Protein AF-A0A699RHK1-F1 (afdb_monomer)

Structure (mmCIF, N/CA/C/O backbone):
data_AF-A0A699RHK1-F1
#
_entry.id   AF-A0A699RHK1-F1
#
loop_
_atom_site.group_PDB
_atom_site.id
_atom_site.type_symbol
_atom_site.label_atom_id
_atom_site.label_alt_id
_atom_site.label_comp_id
_atom_site.label_asym_id
_atom_site.label_entity_id
_atom_site.label_seq_id
_atom_site.pdbx_PDB_ins_code
_atom_site.Cartn_x
_atom_site.Cartn_y
_atom_site.Cartn_z
_atom_site.occupancy
_atom_site.B_iso_or_equiv
_atom_site.auth_seq_id
_atom_site.auth_comp_id
_atom_site.auth_asym_id
_atom_site.auth_atom_id
_atom_site.pdbx_PDB_model_num
ATOM 1 N N . MET A 1 1 ? 24.377 1.511 -5.912 1.00 63.81 1 MET A N 1
ATOM 2 C CA . MET A 1 1 ? 24.418 0.979 -4.533 1.00 63.81 1 MET A CA 1
ATOM 3 C C . MET A 1 1 ? 23.958 -0.476 -4.568 1.00 63.81 1 MET A C 1
ATOM 5 O O . MET A 1 1 ? 22.884 -0.724 -5.104 1.00 63.81 1 MET A O 1
ATOM 9 N N . LYS A 1 2 ? 24.768 -1.436 -4.102 1.00 74.62 2 LYS A N 1
ATOM 10 C CA . LYS A 1 2 ? 24.331 -2.832 -3.911 1.00 74.62 2 LYS A CA 1
ATOM 11 C C . LYS A 1 2 ? 23.770 -2.937 -2.491 1.00 74.62 2 LYS A C 1
ATOM 13 O O . LYS A 1 2 ? 24.508 -2.667 -1.553 1.00 74.62 2 LYS A O 1
ATOM 18 N N . ILE A 1 3 ? 22.481 -3.246 -2.352 1.00 79.69 3 ILE A N 1
ATOM 19 C CA . ILE A 1 3 ? 21.834 -3.475 -1.052 1.00 79.69 3 ILE A CA 1
ATOM 20 C C . ILE A 1 3 ? 21.373 -4.929 -1.016 1.00 79.69 3 ILE A C 1
ATOM 22 O O . ILE A 1 3 ? 20.602 -5.342 -1.885 1.00 79.69 3 ILE A O 1
ATOM 26 N N . ASP A 1 4 ? 21.875 -5.669 -0.032 1.00 87.06 4 ASP A N 1
ATOM 27 C CA . ASP A 1 4 ? 21.570 -7.073 0.226 1.00 87.06 4 ASP A CA 1
ATOM 28 C C . ASP A 1 4 ? 21.133 -7.219 1.697 1.00 87.06 4 ASP A C 1
ATOM 30 O O . ASP A 1 4 ? 21.894 -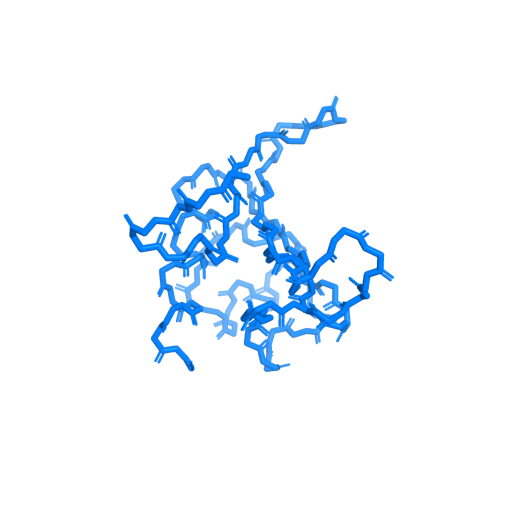6.818 2.581 1.00 87.06 4 ASP A O 1
ATOM 34 N N . PRO A 1 5 ? 19.911 -7.707 1.987 1.00 87.81 5 PRO A N 1
ATOM 35 C CA . PRO A 1 5 ? 18.889 -8.163 1.043 1.00 87.81 5 PRO A CA 1
ATOM 36 C C . PRO A 1 5 ? 18.233 -7.029 0.243 1.00 87.81 5 PRO A C 1
ATOM 38 O O . PRO A 1 5 ? 18.134 -5.882 0.679 1.00 87.81 5 PRO A O 1
ATOM 41 N N . VAL A 1 6 ? 17.733 -7.371 -0.947 1.00 91.69 6 VAL A N 1
ATOM 42 C CA . VAL A 1 6 ? 17.072 -6.415 -1.845 1.00 91.69 6 VAL A CA 1
ATOM 43 C C . VAL A 1 6 ? 15.815 -5.836 -1.190 1.00 91.69 6 VAL A C 1
ATOM 45 O O . VAL A 1 6 ? 14.862 -6.558 -0.887 1.00 91.69 6 VAL A O 1
ATOM 48 N N . LEU A 1 7 ? 15.777 -4.509 -1.044 1.00 94.12 7 LEU A N 1
ATOM 49 C CA . LEU A 1 7 ? 14.620 -3.785 -0.511 1.00 94.12 7 LEU A CA 1
ATOM 50 C C . LEU A 1 7 ? 13.384 -3.987 -1.399 1.00 94.12 7 LEU A C 1
ATOM 52 O O . LEU A 1 7 ? 13.457 -3.823 -2.622 1.00 94.12 7 LEU A O 1
ATOM 56 N N . LYS A 1 8 ? 12.245 -4.315 -0.782 1.00 96.69 8 LYS A N 1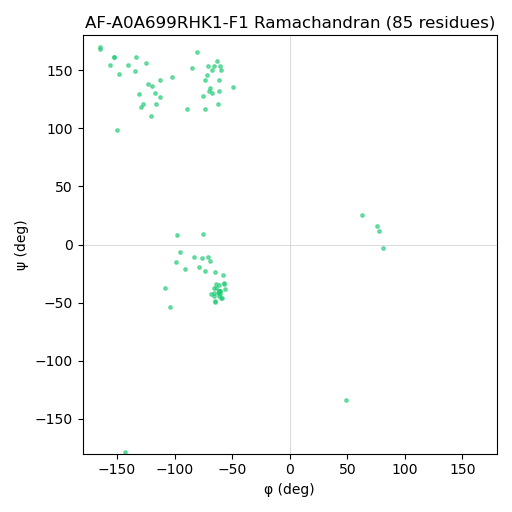
ATOM 57 C CA . LYS A 1 8 ? 10.966 -4.552 -1.477 1.00 96.69 8 LYS A CA 1
ATOM 58 C C . LYS A 1 8 ? 9.953 -3.439 -1.249 1.00 96.69 8 LYS A C 1
ATOM 60 O O . LYS A 1 8 ? 9.252 -3.082 -2.191 1.00 96.69 8 LYS A O 1
ATOM 65 N N . TYR A 1 9 ? 9.919 -2.880 -0.043 1.00 98.06 9 TYR A N 1
ATOM 66 C CA . TYR A 1 9 ? 8.981 -1.835 0.350 1.00 98.06 9 TYR A CA 1
ATOM 67 C C . TYR A 1 9 ? 9.695 -0.708 1.091 1.00 98.06 9 TYR A C 1
ATOM 69 O O . TYR A 1 9 ? 10.682 -0.955 1.785 1.00 98.06 9 TYR A O 1
ATOM 77 N N . VAL A 1 10 ? 9.169 0.504 0.953 1.00 97.38 10 VAL A N 1
ATOM 78 C CA . VAL A 1 10 ? 9.527 1.682 1.748 1.00 97.38 10 VAL A CA 1
ATOM 79 C C . VAL A 1 10 ? 8.270 2.147 2.473 1.00 97.38 10 VAL A C 1
ATOM 81 O O . VAL A 1 10 ? 7.190 2.159 1.876 1.00 97.38 10 VAL A O 1
ATOM 84 N N . ILE A 1 11 ? 8.413 2.494 3.752 1.00 98.31 11 ILE A N 1
ATOM 85 C CA . ILE A 1 11 ? 7.337 3.033 4.585 1.00 98.31 11 ILE A CA 1
ATOM 86 C C . ILE A 1 11 ? 7.721 4.445 5.002 1.00 98.31 11 ILE A C 1
ATOM 88 O O . ILE A 1 11 ? 8.844 4.664 5.451 1.00 98.31 11 ILE A O 1
ATOM 9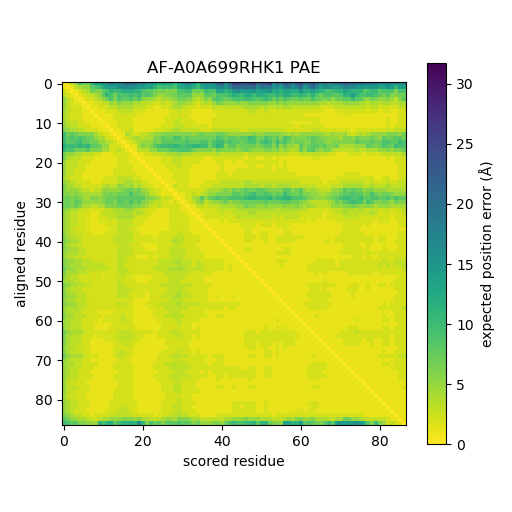2 N N . TYR A 1 12 ? 6.805 5.387 4.826 1.00 98.12 12 TYR A N 1
ATOM 93 C CA . TYR A 1 12 ? 7.012 6.793 5.154 1.00 98.12 12 TYR A CA 1
ATOM 94 C C . TYR A 1 12 ? 5.666 7.470 5.409 1.00 98.12 12 TYR A C 1
ATOM 96 O O . TYR A 1 12 ? 4.636 7.004 4.918 1.00 98.12 12 TYR A O 1
ATOM 104 N N . GLN A 1 13 ? 5.665 8.539 6.197 1.00 97.62 13 GLN A N 1
ATOM 105 C CA . GLN A 1 13 ? 4.477 9.361 6.404 1.00 97.62 13 GLN A CA 1
ATOM 106 C C . GLN A 1 13 ? 4.212 10.195 5.144 1.00 97.62 13 GLN A C 1
ATOM 108 O O . GLN A 1 13 ? 5.151 10.628 4.482 1.00 97.62 13 GLN A O 1
ATOM 113 N N . ASP A 1 14 ? 2.948 10.363 4.767 1.00 93.19 14 ASP A N 1
ATOM 114 C CA . ASP A 1 14 ? 2.566 11.215 3.643 1.00 93.19 14 ASP A CA 1
ATOM 115 C C . ASP A 1 14 ? 2.812 12.689 3.997 1.00 93.19 14 ASP A C 1
ATOM 117 O O . ASP A 1 14 ? 2.418 13.155 5.059 1.00 93.19 14 ASP A O 1
ATOM 121 N N . ASP A 1 15 ? 3.417 13.457 3.095 1.00 90.00 15 ASP A N 1
ATOM 122 C CA . ASP A 1 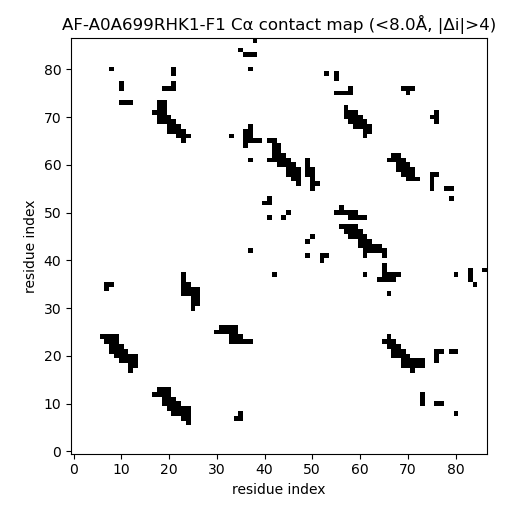15 ? 3.679 14.882 3.337 1.00 90.00 15 ASP A CA 1
ATOM 123 C C . ASP A 1 15 ? 2.391 15.729 3.351 1.00 90.00 15 ASP A C 1
ATOM 125 O O . ASP A 1 15 ? 2.405 16.898 3.736 1.00 90.00 15 ASP A O 1
ATOM 129 N N . ARG A 1 16 ? 1.267 15.173 2.876 1.00 89.00 16 ARG A N 1
ATOM 130 C CA . ARG A 1 16 ? -0.012 15.887 2.728 1.00 89.00 16 ARG A CA 1
ATOM 131 C C . ARG A 1 16 ? -1.002 15.633 3.861 1.00 89.00 16 ARG A C 1
ATOM 133 O O . ARG A 1 16 ? -2.024 16.314 3.912 1.00 89.00 16 ARG A O 1
ATOM 140 N N . ASN A 1 17 ? -0.788 14.611 4.686 1.00 90.75 17 ASN A N 1
ATOM 141 C CA . ASN A 1 17 ? -1.700 14.207 5.760 1.00 90.75 17 ASN A CA 1
ATOM 142 C C . ASN A 1 17 ? -1.001 13.253 6.740 1.00 90.75 17 ASN A C 1
ATOM 144 O O . ASN A 1 17 ? 0.046 12.705 6.436 1.00 90.75 17 ASN A O 1
ATOM 148 N N . ASP A 1 18 ? -1.630 12.963 7.876 1.00 92.62 18 ASP A N 1
ATOM 149 C CA . ASP A 1 18 ? -1.041 12.089 8.901 1.00 92.62 18 ASP A CA 1
ATOM 150 C C . ASP A 1 18 ? -1.054 10.583 8.560 1.00 92.62 18 ASP A C 1
ATOM 152 O O . ASP A 1 18 ? -0.738 9.753 9.414 1.00 92.62 18 ASP A O 1
ATOM 156 N N . ASN A 1 19 ? -1.409 10.195 7.329 1.00 96.69 19 ASN A N 1
ATOM 157 C CA . ASN A 1 19 ? -1.391 8.791 6.929 1.00 96.69 19 ASN A CA 1
ATOM 158 C C . ASN A 1 19 ? 0.021 8.331 6.558 1.00 96.69 19 ASN A C 1
ATOM 160 O O . ASN A 1 19 ? 0.932 9.099 6.266 1.00 96.69 19 ASN A O 1
ATOM 164 N N . TRP A 1 20 ? 0.167 7.019 6.483 1.00 98.56 20 TRP A N 1
ATOM 165 C CA . TRP A 1 20 ? 1.393 6.318 6.164 1.00 98.56 20 TRP A CA 1
ATOM 166 C C . TRP A 1 20 ? 1.285 5.616 4.822 1.00 98.56 20 TRP A C 1
ATOM 168 O O . TRP A 1 20 ? 0.252 5.050 4.459 1.00 98.56 20 TRP A O 1
ATOM 178 N N . ARG A 1 21 ? 2.381 5.637 4.071 1.00 98.50 21 ARG A N 1
ATOM 179 C CA . ARG A 1 21 ? 2.527 4.997 2.770 1.00 98.50 21 ARG A CA 1
ATOM 180 C C . ARG A 1 21 ? 3.309 3.708 2.893 1.00 98.50 21 ARG A C 1
ATOM 182 O O . ARG A 1 21 ? 4.270 3.618 3.645 1.00 98.50 21 ARG A O 1
ATOM 189 N N . VAL A 1 22 ? 2.910 2.727 2.092 1.00 98.62 22 VAL A N 1
ATOM 190 C CA . VAL A 1 22 ? 3.708 1.544 1.777 1.00 98.62 22 VAL A CA 1
ATOM 191 C C . VAL A 1 22 ? 3.920 1.527 0.270 1.00 98.62 22 VAL A C 1
ATOM 193 O O . VAL A 1 22 ? 2.979 1.343 -0.503 1.00 98.62 22 VAL A O 1
ATOM 196 N N . GLN A 1 23 ? 5.156 1.761 -0.162 1.00 98.31 23 GLN A N 1
ATOM 197 C CA . GLN A 1 23 ? 5.512 1.846 -1.575 1.00 98.31 23 GLN A CA 1
ATOM 198 C C . GLN A 1 23 ? 6.410 0.682 -1.974 1.00 98.31 23 GLN A C 1
ATOM 200 O O . GLN A 1 23 ? 7.453 0.445 -1.367 1.00 98.31 23 GLN A O 1
ATOM 205 N N . ALA A 1 24 ? 6.017 -0.041 -3.018 1.00 98.12 24 ALA A N 1
ATOM 206 C CA . ALA A 1 24 ? 6.809 -1.110 -3.597 1.00 98.12 24 ALA A CA 1
ATOM 207 C C . ALA A 1 24 ? 7.968 -0.534 -4.421 1.00 98.12 24 ALA A C 1
ATOM 209 O O . ALA A 1 24 ? 7.770 0.274 -5.330 1.00 98.12 24 ALA A O 1
ATOM 210 N N . VAL A 1 25 ? 9.185 -0.993 -4.142 1.00 96.56 25 VAL A N 1
ATOM 211 C CA . VAL A 1 25 ? 10.395 -0.527 -4.826 1.00 96.56 25 VAL A CA 1
ATOM 212 C C . VAL A 1 25 ? 10.394 -1.024 -6.272 1.00 96.56 25 VAL A C 1
ATOM 214 O O . VAL A 1 25 ? 10.166 -2.210 -6.529 1.00 96.56 25 VAL A O 1
ATOM 217 N N . ALA A 1 26 ? 10.664 -0.132 -7.225 1.00 95.50 26 ALA A N 1
ATOM 218 C CA . ALA A 1 26 ? 10.797 -0.477 -8.638 1.00 95.50 26 ALA A CA 1
ATOM 219 C C . ALA A 1 26 ? 12.023 -1.371 -8.907 1.00 95.50 26 ALA A C 1
ATOM 221 O O . ALA A 1 26 ? 13.020 -1.348 -8.178 1.00 95.50 26 ALA A O 1
ATOM 222 N N . VAL A 1 27 ? 11.971 -2.176 -9.971 1.00 94.44 27 VAL A N 1
ATOM 223 C CA . VAL A 1 27 ? 13.120 -2.992 -10.405 1.00 94.44 27 VAL A CA 1
ATOM 224 C C . VAL A 1 27 ? 14.319 -2.120 -10.795 1.00 94.44 27 VAL A C 1
ATOM 226 O O . VAL A 1 27 ? 15.451 -2.483 -10.483 1.00 94.44 27 VAL A O 1
ATOM 229 N N . SER A 1 28 ? 14.065 -0.944 -11.376 1.00 89.50 28 SER A N 1
ATOM 230 C CA . SER A 1 28 ? 15.041 0.116 -11.649 1.00 89.50 28 SER A CA 1
ATOM 231 C C . SER A 1 28 ? 14.345 1.491 -11.668 1.00 89.50 28 SER A C 1
ATOM 233 O O . SER A 1 28 ? 13.119 1.535 -11.794 1.00 89.50 28 SER A O 1
ATOM 235 N N . PRO A 1 29 ? 15.084 2.611 -11.524 1.00 85.19 29 PRO A N 1
ATOM 236 C CA . PRO A 1 29 ? 14.504 3.959 -11.421 1.00 85.19 29 PRO A CA 1
ATOM 237 C C . PRO A 1 29 ? 13.617 4.385 -12.603 1.00 85.19 29 PRO A C 1
ATOM 239 O O . PRO A 1 29 ? 12.721 5.201 -12.441 1.00 85.19 29 PRO A O 1
ATOM 242 N N . ASP A 1 30 ? 13.860 3.824 -13.784 1.00 88.81 30 ASP A N 1
ATOM 243 C CA . ASP A 1 30 ? 13.214 4.147 -15.058 1.00 88.81 30 ASP A CA 1
ATOM 244 C C . ASP A 1 30 ? 12.071 3.183 -15.433 1.00 88.81 30 ASP A C 1
ATOM 246 O O . ASP A 1 30 ? 11.570 3.209 -16.559 1.00 88.81 30 ASP A O 1
ATOM 250 N N . LYS A 1 31 ? 11.673 2.280 -14.527 1.00 88.88 31 LYS A N 1
ATOM 251 C CA . LYS A 1 31 ? 10.668 1.244 -14.803 1.00 88.88 31 LYS A CA 1
ATOM 252 C C . LYS A 1 31 ? 9.505 1.324 -13.823 1.00 88.88 31 LYS A C 1
ATOM 254 O O . LYS A 1 31 ? 9.691 1.395 -12.616 1.00 88.88 31 LYS A O 1
ATOM 259 N N . PHE A 1 32 ? 8.290 1.154 -14.342 1.00 90.12 32 PHE A N 1
ATOM 260 C CA . PHE A 1 32 ? 7.070 1.065 -13.528 1.00 90.12 32 PHE A CA 1
ATOM 261 C C . PHE A 1 32 ? 6.885 -0.290 -12.828 1.00 90.12 32 PHE A C 1
ATOM 263 O O . PHE A 1 32 ? 6.017 -0.440 -11.970 1.00 90.12 32 PHE A O 1
ATOM 270 N N . LYS A 1 33 ? 7.677 -1.307 -13.192 1.00 94.88 33 LYS A N 1
ATOM 271 C CA . LYS A 1 33 ? 7.563 -2.651 -12.616 1.00 94.88 33 LYS A CA 1
ATOM 272 C C . LYS A 1 33 ? 8.122 -2.666 -11.192 1.00 94.88 33 LYS A C 1
ATOM 274 O O . LYS A 1 33 ? 9.321 -2.485 -10.993 1.00 94.88 33 LYS A O 1
ATOM 279 N N . SER A 1 34 ? 7.272 -2.946 -10.208 1.00 96.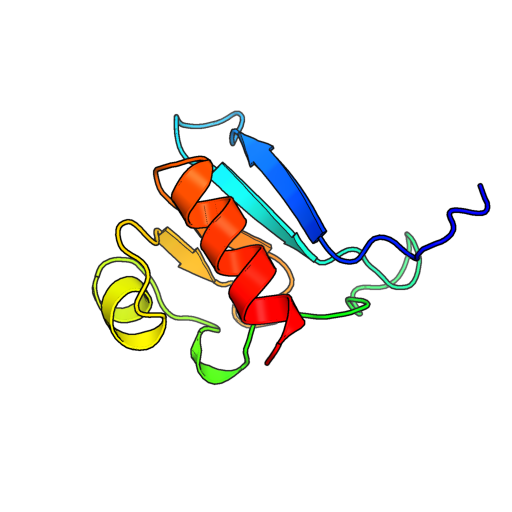94 34 SER A N 1
ATOM 280 C CA . SER A 1 34 ? 7.689 -3.183 -8.821 1.00 96.94 34 SER A CA 1
ATOM 281 C C . SER A 1 34 ? 8.405 -4.530 -8.664 1.00 96.94 34 SER A C 1
ATOM 283 O O . SER A 1 34 ? 8.034 -5.515 -9.300 1.00 96.94 34 SER A O 1
ATOM 285 N N . ARG A 1 35 ? 9.391 -4.601 -7.760 1.00 95.75 35 ARG A N 1
ATOM 286 C CA . ARG A 1 35 ? 10.049 -5.855 -7.340 1.00 95.75 35 ARG A CA 1
ATOM 287 C C . ARG A 1 35 ? 9.052 -6.819 -6.704 1.00 95.75 35 ARG A C 1
ATOM 289 O O . ARG A 1 35 ? 9.110 -8.017 -6.951 1.00 95.75 35 ARG A O 1
ATOM 296 N N . LYS A 1 36 ? 8.133 -6.277 -5.900 1.00 97.25 36 LYS A N 1
ATOM 297 C CA . LYS A 1 36 ? 6.984 -6.993 -5.348 1.00 97.25 36 LYS A CA 1
ATOM 298 C C . LYS A 1 36 ? 5.831 -6.014 -5.144 1.00 97.25 36 LYS A C 1
ATOM 300 O O . LYS A 1 36 ? 5.824 -5.258 -4.181 1.00 97.25 36 LYS A O 1
ATOM 305 N N . ALA A 1 37 ? 4.894 -5.982 -6.086 1.00 98.31 37 ALA A N 1
ATOM 306 C CA . ALA A 1 37 ? 3.683 -5.175 -5.945 1.00 98.31 37 ALA A CA 1
ATOM 307 C C . ALA A 1 37 ? 2.838 -5.667 -4.757 1.00 98.31 37 ALA A C 1
ATOM 309 O O . ALA A 1 37 ? 2.951 -6.823 -4.345 1.00 98.31 37 ALA A O 1
ATOM 310 N N . LEU A 1 38 ? 1.984 -4.796 -4.226 1.00 98.62 38 LEU A N 1
ATOM 311 C CA . LEU A 1 38 ? 0.994 -5.153 -3.212 1.00 98.62 38 LEU A CA 1
ATOM 312 C C . LEU A 1 38 ? 0.019 -6.229 -3.756 1.00 98.62 38 LEU A C 1
ATOM 314 O O . LEU A 1 38 ? -0.160 -6.323 -4.985 1.00 98.62 38 LEU A O 1
ATOM 318 N N . PRO A 1 39 ? -0.586 -7.057 -2.879 1.00 98.50 39 PRO A N 1
ATOM 319 C CA . PRO A 1 39 ? -1.441 -8.179 -3.258 1.00 98.50 39 PRO A CA 1
ATOM 320 C C . PRO A 1 39 ? -2.512 -7.792 -4.272 1.00 98.50 39 PRO A C 1
ATOM 322 O O . PRO A 1 39 ? -3.150 -6.752 -4.141 1.00 98.50 39 PRO A O 1
ATOM 325 N N . SER A 1 40 ? -2.710 -8.622 -5.299 1.00 98.19 40 SER A N 1
ATOM 326 C CA . SER A 1 40 ? -3.661 -8.348 -6.388 1.00 98.19 40 SER A CA 1
ATOM 327 C C . SER A 1 40 ? -5.083 -8.108 -5.891 1.00 98.19 40 SER A C 1
ATOM 329 O O . SER A 1 40 ? -5.740 -7.199 -6.385 1.00 98.19 40 SER A O 1
ATOM 331 N N . HIS A 1 41 ? -5.517 -8.857 -4.878 1.00 98.12 41 HIS A N 1
ATOM 332 C CA . HIS A 1 41 ? -6.847 -8.741 -4.283 1.00 98.12 41 HIS A CA 1
ATOM 333 C C . HIS A 1 41 ? -7.055 -7.454 -3.463 1.00 98.12 41 HIS A C 1
ATOM 335 O O . HIS A 1 41 ? -8.187 -7.148 -3.120 1.00 98.12 41 HIS A O 1
ATOM 341 N N . TRP A 1 42 ? -6.003 -6.677 -3.171 1.00 98.62 42 TRP A N 1
ATOM 342 C CA . TRP A 1 42 ? -6.131 -5.350 -2.547 1.00 98.62 42 TRP A CA 1
ATOM 343 C C . TRP A 1 42 ? -6.243 -4.222 -3.571 1.00 98.62 42 TRP A C 1
ATOM 345 O O . TRP A 1 42 ? -6.671 -3.120 -3.239 1.00 98.62 42 TRP A O 1
ATOM 355 N N . ARG A 1 43 ? -5.790 -4.449 -4.806 1.00 98.38 43 ARG A N 1
ATOM 356 C CA . ARG A 1 43 ? -5.561 -3.371 -5.773 1.00 98.38 43 ARG A CA 1
ATOM 357 C C . ARG A 1 43 ? -6.870 -2.725 -6.201 1.00 98.38 43 ARG A C 1
ATOM 359 O O . ARG A 1 43 ? -7.796 -3.407 -6.620 1.00 98.38 43 ARG A O 1
ATOM 366 N N . GLY A 1 44 ? -6.907 -1.396 -6.144 1.00 98.62 44 GLY A N 1
ATOM 367 C CA . GLY A 1 44 ? -8.099 -0.606 -6.440 1.00 98.62 44 GLY A CA 1
ATOM 368 C C .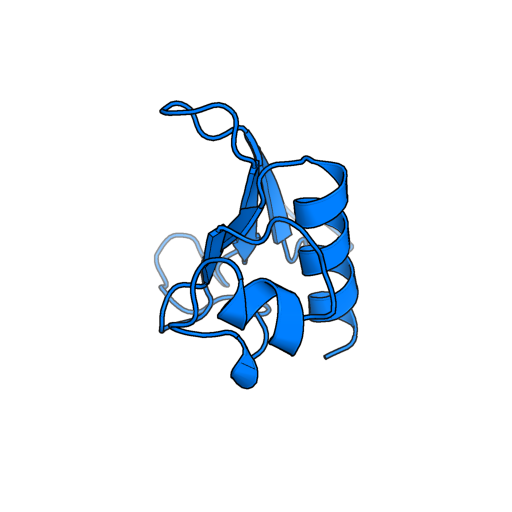 GLY A 1 44 ? -9.099 -0.525 -5.285 1.00 98.62 44 GLY A C 1
ATOM 369 O O . GLY A 1 44 ? -10.088 0.187 -5.422 1.00 98.62 44 GLY A O 1
ATOM 370 N N . LEU A 1 45 ? -8.857 -1.207 -4.160 1.00 98.69 45 LEU A N 1
ATOM 371 C CA . LEU A 1 45 ? -9.706 -1.099 -2.976 1.00 98.69 45 LEU A CA 1
ATOM 372 C C . LEU A 1 45 ? -9.300 0.102 -2.115 1.00 98.69 45 LEU A C 1
ATOM 374 O O . LEU A 1 45 ? -8.126 0.494 -2.078 1.00 98.69 45 LEU A O 1
ATOM 378 N N . THR A 1 46 ? -10.274 0.648 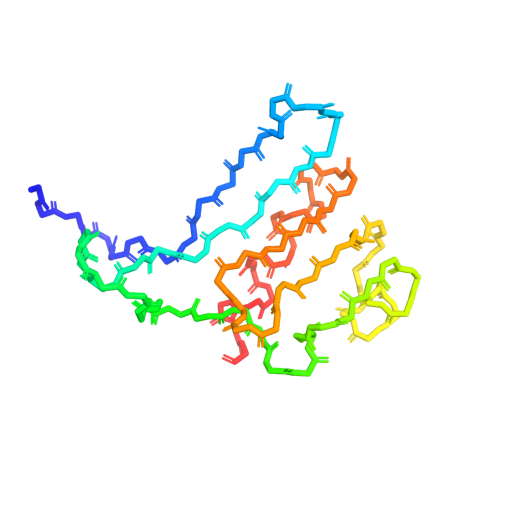-1.388 1.00 98.56 46 THR A N 1
ATOM 379 C CA . THR A 1 46 ? -10.097 1.766 -0.454 1.00 98.56 46 THR A CA 1
ATOM 380 C C . THR A 1 46 ? -10.792 1.503 0.880 1.00 98.56 46 THR A C 1
ATOM 382 O O . THR A 1 46 ? -11.649 0.620 0.989 1.00 98.56 46 THR A O 1
ATOM 385 N N . ASP A 1 47 ? -10.376 2.262 1.892 1.00 98.31 47 ASP A N 1
ATOM 386 C CA . ASP A 1 47 ? -11.037 2.420 3.191 1.00 98.31 47 ASP A CA 1
ATOM 387 C C . ASP A 1 47 ? -11.442 1.096 3.871 1.00 98.31 47 ASP A C 1
ATOM 389 O O . ASP A 1 47 ? -10.647 0.152 3.971 1.00 98.31 47 ASP A O 1
ATOM 393 N N . ASP A 1 48 ? -12.673 1.020 4.380 1.00 98.25 48 ASP A N 1
ATOM 394 C CA . ASP A 1 48 ? -13.161 -0.111 5.169 1.00 98.25 48 ASP A CA 1
ATOM 395 C C . ASP A 1 48 ? -13.211 -1.407 4.358 1.00 98.25 48 ASP A C 1
ATOM 397 O O . ASP A 1 48 ? -12.903 -2.473 4.890 1.00 98.25 48 ASP A O 1
ATOM 401 N N . HIS A 1 49 ? -13.516 -1.330 3.059 1.00 98.62 49 HIS A N 1
ATOM 402 C CA . HIS A 1 49 ? -13.531 -2.511 2.198 1.00 98.62 49 HIS A CA 1
ATOM 403 C C . HIS A 1 49 ? -12.124 -3.102 2.046 1.00 98.62 49 HIS A C 1
ATOM 405 O O . HIS A 1 49 ? -11.934 -4.308 2.207 1.00 98.62 49 HIS A O 1
ATOM 411 N N . LEU A 1 50 ? -11.113 -2.256 1.819 1.00 98.81 50 LEU A N 1
ATOM 412 C CA . LEU A 1 50 ? -9.721 -2.699 1.831 1.00 98.81 50 LEU A CA 1
ATOM 413 C C . LEU A 1 50 ? -9.327 -3.241 3.209 1.00 98.81 50 LEU A C 1
ATOM 415 O O . LEU A 1 50 ? -8.668 -4.273 3.280 1.00 98.81 50 LEU A O 1
ATOM 419 N N . SER A 1 51 ? -9.743 -2.580 4.291 1.00 98.75 51 SER A N 1
ATOM 420 C CA . SER A 1 51 ? -9.411 -3.011 5.653 1.00 98.75 51 SER A CA 1
ATOM 421 C C . SER A 1 51 ? -9.961 -4.409 5.965 1.00 98.75 51 SER A C 1
ATOM 423 O O . SER A 1 51 ? -9.256 -5.240 6.538 1.00 98.75 51 SER A O 1
ATOM 425 N N . GLN A 1 52 ? -11.192 -4.697 5.534 1.00 98.62 52 GLN A N 1
ATOM 426 C CA . GLN A 1 52 ? -11.821 -6.014 5.658 1.00 98.62 52 GLN A CA 1
ATOM 427 C C . GLN A 1 52 ? -11.089 -7.075 4.834 1.00 98.62 52 GLN A C 1
ATOM 429 O O . GLN A 1 52 ? -10.734 -8.125 5.363 1.00 98.62 52 GLN A O 1
ATOM 434 N N . VAL A 1 53 ? -10.820 -6.791 3.556 1.00 98.38 53 VAL A N 1
ATOM 435 C CA . VAL A 1 53 ? -10.147 -7.730 2.645 1.00 98.38 53 VAL A CA 1
ATOM 436 C C . VAL A 1 53 ? -8.701 -8.000 3.071 1.00 98.38 53 VAL A C 1
ATOM 438 O O . VAL A 1 53 ? -8.218 -9.123 2.949 1.00 98.38 53 VAL A O 1
ATOM 441 N N . ALA A 1 54 ? -7.999 -6.986 3.578 1.00 98.19 54 ALA A N 1
ATOM 442 C CA . ALA A 1 54 ? -6.624 -7.114 4.046 1.00 98.19 54 ALA A CA 1
ATOM 443 C C . ALA A 1 54 ? -6.513 -7.747 5.439 1.00 98.19 54 ALA A C 1
ATOM 445 O O . ALA A 1 54 ? -5.429 -8.199 5.806 1.00 98.19 54 ALA A O 1
ATOM 446 N N . GLY A 1 55 ? -7.595 -7.746 6.228 1.00 98.38 55 GLY A N 1
ATOM 447 C CA . GLY A 1 55 ? -7.543 -8.084 7.652 1.00 98.38 55 GLY A CA 1
ATOM 448 C C . GLY A 1 55 ? -6.682 -7.104 8.460 1.00 98.38 55 GLY A C 1
ATOM 449 O O . GLY A 1 55 ? -6.116 -7.477 9.485 1.00 98.38 55 GLY A O 1
ATOM 450 N N . ILE A 1 56 ? -6.535 -5.866 7.977 1.00 98.62 56 ILE A N 1
ATOM 451 C CA . ILE A 1 56 ? -5.693 -4.821 8.570 1.00 98.62 56 ILE A CA 1
ATOM 452 C C . ILE A 1 56 ? -6.548 -3.568 8.714 1.00 98.62 56 ILE A C 1
ATOM 454 O O . ILE A 1 56 ? -7.026 -3.014 7.731 1.00 98.62 56 ILE A O 1
ATOM 458 N N . SER A 1 57 ? -6.740 -3.099 9.942 1.00 98.56 57 SER A N 1
ATOM 459 C CA . SER A 1 57 ? -7.535 -1.900 10.203 1.00 98.56 57 SER A CA 1
ATOM 460 C C . SER A 1 57 ? -6.872 -0.632 9.665 1.00 98.56 57 SER A C 1
ATOM 462 O O . SER A 1 57 ? -5.645 -0.506 9.668 1.00 98.56 57 SER A O 1
ATOM 464 N N . GLY A 1 58 ? -7.694 0.351 9.294 1.00 98.31 58 GLY A N 1
ATOM 465 C CA . GLY A 1 58 ? -7.227 1.697 8.965 1.00 98.31 58 GLY A CA 1
ATOM 466 C C . GLY A 1 58 ? -6.555 1.808 7.600 1.00 98.31 58 GLY A C 1
ATOM 467 O O . GLY A 1 58 ? -5.864 2.795 7.352 1.00 98.31 58 GLY A O 1
ATOM 468 N N . CYS A 1 59 ? -6.733 0.828 6.714 1.00 98.69 59 CYS A N 1
ATOM 469 C CA . CYS A 1 59 ? -6.273 0.953 5.340 1.00 98.69 59 CYS A CA 1
ATOM 470 C C . CYS A 1 59 ? -6.980 2.124 4.642 1.00 98.69 59 CYS A C 1
ATOM 472 O O . CYS A 1 59 ? -8.163 2.361 4.856 1.00 98.69 59 CYS A O 1
ATOM 474 N N . VAL A 1 60 ? -6.237 2.852 3.806 1.00 98.31 60 VAL A N 1
ATOM 475 C CA . VAL A 1 60 ? -6.738 4.022 3.067 1.00 98.31 60 VAL A CA 1
ATOM 476 C C . VAL A 1 60 ? -6.969 3.654 1.606 1.00 98.31 60 VAL A C 1
ATOM 478 O O . VAL A 1 60 ? -8.062 3.834 1.089 1.00 98.31 60 VAL A O 1
ATOM 481 N N . PHE A 1 61 ? -5.961 3.099 0.927 1.00 98.50 61 PHE A N 1
ATOM 482 C CA . PHE A 1 61 ? -6.108 2.588 -0.439 1.00 98.50 61 PHE A CA 1
ATOM 483 C C . PHE A 1 61 ? -4.952 1.676 -0.854 1.00 98.50 61 PHE A C 1
ATOM 485 O O . PHE A 1 61 ? -3.889 1.681 -0.227 1.00 98.50 61 PHE A O 1
ATOM 492 N N . VAL A 1 62 ? -5.126 0.976 -1.978 1.00 98.75 62 VAL A N 1
ATOM 493 C CA . VAL A 1 62 ? -4.035 0.423 -2.796 1.00 98.75 62 VAL A CA 1
ATOM 494 C C . VAL A 1 62 ? -4.254 0.796 -4.262 1.00 98.75 62 VAL A C 1
ATOM 496 O O . VAL A 1 62 ? -5.329 0.577 -4.813 1.00 98.75 62 VAL A O 1
ATOM 499 N N . HIS A 1 63 ? -3.231 1.349 -4.922 1.00 98.56 63 HIS A N 1
ATOM 500 C CA . HIS A 1 63 ? -3.308 1.700 -6.343 1.00 98.56 63 HIS A CA 1
ATOM 501 C C . HIS A 1 63 ? -3.610 0.461 -7.204 1.00 98.56 63 HIS A C 1
ATOM 503 O O . HIS A 1 63 ? -3.171 -0.643 -6.886 1.00 98.56 63 HIS A O 1
ATOM 509 N N . SER A 1 64 ? -4.291 0.633 -8.337 1.00 98.25 64 SER A N 1
ATOM 510 C CA . SER A 1 64 ? -4.698 -0.465 -9.233 1.00 98.25 64 SER A CA 1
ATOM 511 C C . SER A 1 64 ? -3.535 -1.338 -9.734 1.00 98.25 64 SER A C 1
ATOM 513 O O . SER A 1 64 ? -3.677 -2.547 -9.893 1.00 98.25 64 SER A O 1
ATOM 515 N N . SER A 1 65 ? -2.346 -0.764 -9.931 1.00 97.69 65 SER A N 1
ATOM 516 C CA . SER A 1 65 ? -1.137 -1.536 -10.267 1.00 97.69 65 SER A CA 1
ATOM 517 C C . SER A 1 65 ? -0.415 -2.143 -9.053 1.00 97.69 65 SER A C 1
ATOM 519 O O . SER A 1 65 ? 0.474 -2.976 -9.221 1.00 97.69 65 SER A O 1
ATOM 521 N N . GLY A 1 66 ? -0.789 -1.758 -7.828 1.00 98.25 66 GLY A N 1
ATOM 522 C CA . GLY A 1 66 ? -0.212 -2.257 -6.578 1.00 98.25 66 GLY A CA 1
ATOM 523 C C . GLY A 1 66 ? 1.151 -1.666 -6.211 1.00 98.25 66 GLY A C 1
ATOM 524 O O . GLY A 1 66 ? 1.814 -2.196 -5.324 1.00 98.25 66 GLY A O 1
ATOM 525 N N . PHE A 1 67 ? 1.604 -0.599 -6.877 1.00 98.25 67 PHE A N 1
ATOM 526 C CA . PHE A 1 67 ? 2.911 0.003 -6.577 1.00 98.25 67 PHE A CA 1
ATOM 527 C C . PHE A 1 67 ? 2.935 0.795 -5.261 1.00 98.25 67 PHE A C 1
ATOM 529 O O . PHE A 1 67 ? 4.003 0.991 -4.689 1.00 98.25 67 PHE A O 1
ATOM 536 N N . ILE A 1 68 ? 1.777 1.257 -4.786 1.00 98.44 68 ILE A N 1
ATOM 537 C CA . ILE A 1 68 ? 1.648 2.039 -3.558 1.00 98.44 68 ILE A CA 1
ATOM 538 C C . ILE A 1 68 ? 0.302 1.765 -2.891 1.00 98.44 68 ILE A C 1
ATOM 540 O O . ILE A 1 68 ? -0.706 1.537 -3.565 1.00 98.44 68 ILE A O 1
AT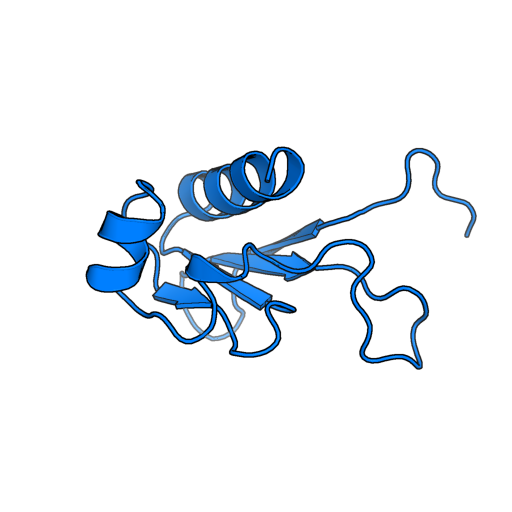OM 544 N N . GLY A 1 69 ? 0.300 1.803 -1.567 1.00 98.44 69 GLY A N 1
ATOM 545 C CA . GLY A 1 69 ? -0.893 1.827 -0.737 1.00 98.44 69 GLY A CA 1
ATOM 546 C C . GLY A 1 69 ? -0.689 2.720 0.477 1.00 98.44 69 GLY A C 1
ATOM 547 O O . GLY A 1 69 ? 0.369 3.337 0.641 1.00 98.44 69 GLY A O 1
ATOM 548 N N . GLY A 1 70 ? -1.698 2.800 1.336 1.00 98.31 70 GLY A N 1
ATOM 549 C CA . GLY A 1 70 ? -1.581 3.549 2.578 1.00 98.31 70 GLY A CA 1
ATOM 550 C C . GLY A 1 70 ? -2.473 3.055 3.701 1.00 98.31 70 GLY A C 1
ATOM 551 O O . GLY A 1 70 ? -3.460 2.355 3.474 1.00 98.31 70 GLY A O 1
ATOM 552 N N . ASN A 1 71 ? -2.104 3.457 4.909 1.00 98.69 71 ASN A N 1
ATOM 553 C CA . ASN A 1 71 ? -2.807 3.180 6.150 1.00 98.69 71 ASN A CA 1
ATOM 554 C C . ASN A 1 71 ? -2.775 4.429 7.040 1.00 98.69 71 ASN A C 1
ATOM 556 O O . ASN A 1 71 ? -1.865 5.239 6.922 1.00 98.69 71 ASN A O 1
ATOM 560 N N . LYS A 1 72 ? -3.746 4.591 7.933 1.00 98.31 72 LYS A N 1
ATOM 561 C CA . LYS A 1 72 ? -3.799 5.697 8.897 1.00 98.31 72 LYS A CA 1
ATOM 562 C C 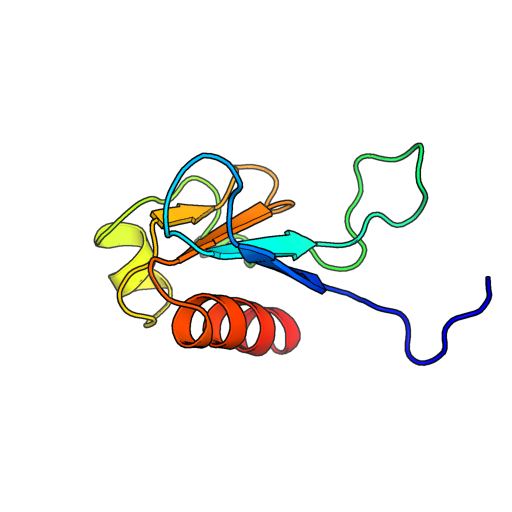. LYS A 1 72 ? -2.657 5.660 9.915 1.00 98.31 72 LYS A C 1
ATOM 564 O O . LYS A 1 72 ? -2.310 6.698 10.458 1.00 98.31 72 LYS A O 1
ATOM 569 N N . THR A 1 73 ? -2.063 4.494 10.175 1.00 98.31 73 THR A N 1
ATOM 570 C CA . THR A 1 73 ? -0.974 4.345 11.151 1.00 98.31 73 THR A CA 1
ATOM 571 C C . THR A 1 73 ? 0.272 3.713 10.543 1.00 98.31 73 THR A C 1
ATOM 573 O O . THR A 1 73 ? 0.208 2.972 9.553 1.00 98.31 73 THR A O 1
ATOM 576 N N . TYR A 1 74 ? 1.420 3.975 11.172 1.00 98.38 74 TYR A N 1
ATOM 577 C CA . TYR A 1 74 ? 2.684 3.337 10.819 1.00 98.38 74 TYR A CA 1
ATOM 578 C C . TYR A 1 74 ? 2.584 1.817 10.949 1.00 98.38 74 TYR A C 1
ATOM 580 O O . TYR A 1 74 ? 2.971 1.080 10.042 1.00 98.38 74 TYR A O 1
ATOM 588 N N . GLU A 1 75 ? 2.013 1.342 12.054 1.00 98.69 75 GLU A N 1
ATOM 589 C CA . GLU A 1 75 ? 1.858 -0.075 12.368 1.00 98.69 75 GLU A CA 1
ATOM 590 C C . GLU A 1 75 ? 0.989 -0.775 11.323 1.00 98.69 75 GLU A C 1
ATOM 592 O O . GLU A 1 75 ? 1.310 -1.884 10.894 1.00 98.69 75 GLU A O 1
ATOM 597 N N . GLY A 1 76 ? -0.074 -0.114 10.858 1.00 98.62 76 GLY A N 1
ATOM 598 C CA . GLY A 1 76 ? -0.929 -0.630 9.799 1.00 98.62 76 GLY A CA 1
ATOM 599 C C . GLY A 1 76 ? -0.214 -0.681 8.446 1.00 98.62 76 GLY A C 1
ATOM 600 O O . GLY A 1 76 ? -0.286 -1.696 7.753 1.00 98.62 76 GLY A O 1
ATOM 601 N N . ALA A 1 77 ? 0.555 0.351 8.080 1.00 98.75 77 ALA A N 1
ATOM 602 C CA . ALA A 1 77 ? 1.370 0.330 6.859 1.00 98.75 77 ALA A CA 1
ATOM 603 C C . ALA A 1 77 ? 2.463 -0.757 6.916 1.00 98.75 77 ALA A C 1
ATOM 605 O O . ALA A 1 77 ? 2.718 -1.452 5.926 1.00 98.75 77 ALA A O 1
ATOM 606 N N . LEU A 1 78 ? 3.065 -0.965 8.090 1.00 98.69 78 LEU A N 1
ATOM 607 C CA . LEU A 1 78 ? 4.020 -2.040 8.342 1.00 98.69 78 LEU A CA 1
ATOM 608 C C . LEU A 1 78 ? 3.363 -3.421 8.247 1.00 98.69 78 LEU A C 1
ATOM 610 O O . LEU A 1 78 ? 3.940 -4.327 7.640 1.00 98.69 78 LEU A O 1
ATOM 614 N N . ALA A 1 79 ? 2.156 -3.590 8.789 1.00 98.75 79 ALA A N 1
ATOM 615 C CA . ALA A 1 79 ? 1.378 -4.816 8.646 1.00 98.75 79 ALA A CA 1
ATOM 616 C C . ALA A 1 79 ? 1.062 -5.103 7.172 1.00 98.75 79 ALA A C 1
ATOM 618 O O . ALA A 1 79 ? 1.264 -6.228 6.712 1.00 98.75 79 ALA A O 1
ATOM 619 N N . MET A 1 80 ? 0.679 -4.078 6.400 1.00 98.75 80 MET A N 1
ATOM 620 C CA . MET A 1 80 ? 0.441 -4.210 4.960 1.00 98.75 80 MET A CA 1
ATOM 621 C C . MET A 1 80 ? 1.699 -4.684 4.227 1.00 98.75 80 MET A C 1
ATOM 623 O O . MET A 1 80 ? 1.625 -5.616 3.424 1.00 98.75 80 MET A O 1
ATOM 627 N N . ALA A 1 81 ? 2.865 -4.101 4.522 1.00 98.56 81 ALA A N 1
ATOM 628 C CA . ALA A 1 81 ? 4.136 -4.525 3.937 1.00 98.56 81 ALA A CA 1
ATOM 629 C C . ALA A 1 81 ? 4.477 -5.983 4.295 1.00 98.56 81 ALA A C 1
ATOM 631 O O . ALA A 1 81 ? 4.871 -6.759 3.424 1.00 98.56 81 ALA A O 1
ATOM 632 N N . ARG A 1 82 ? 4.293 -6.379 5.562 1.00 98.38 82 ARG A N 1
ATOM 633 C CA . ARG A 1 82 ? 4.561 -7.745 6.044 1.00 98.38 82 ARG A CA 1
ATOM 634 C C . ARG A 1 82 ? 3.646 -8.781 5.401 1.00 98.38 82 ARG A C 1
ATOM 636 O O . ARG A 1 82 ? 4.146 -9.781 4.898 1.00 98.38 82 ARG A O 1
ATOM 643 N N . ALA A 1 83 ? 2.341 -8.531 5.368 1.00 98.38 83 ALA A N 1
ATOM 644 C CA . ALA A 1 83 ? 1.388 -9.410 4.698 1.00 98.38 83 ALA A CA 1
ATOM 645 C C . ALA A 1 83 ? 1.706 -9.517 3.201 1.00 98.38 83 ALA A C 1
ATOM 647 O O . ALA A 1 83 ? 1.726 -10.613 2.646 1.00 98.38 83 ALA A O 1
ATOM 648 N N . SER A 1 84 ? 2.079 -8.397 2.575 1.00 98.25 84 SER A N 1
ATOM 649 C CA . SER A 1 84 ? 2.505 -8.396 1.179 1.00 98.25 84 SER A CA 1
ATOM 650 C C . SER A 1 84 ? 3.733 -9.270 0.957 1.00 98.25 84 SER A C 1
ATOM 652 O O . SER A 1 84 ? 3.750 -9.981 -0.034 1.00 98.25 84 SER A O 1
ATOM 654 N N . LEU A 1 85 ? 4.735 -9.282 1.854 1.00 96.75 85 LEU A N 1
ATOM 655 C CA . LEU A 1 85 ? 5.933 -10.132 1.730 1.00 96.75 85 LEU A CA 1
ATOM 656 C C . LEU A 1 85 ? 5.610 -11.631 1.613 1.00 96.75 85 LEU A C 1
ATOM 658 O O . LEU A 1 85 ? 6.326 -12.321 0.881 1.00 96.75 85 LEU A O 1
ATOM 662 N N . SER A 1 86 ? 4.548 -12.084 2.281 1.00 93.25 86 SER A N 1
ATOM 663 C CA . SER A 1 86 ? 4.117 -13.488 2.355 1.00 93.25 86 SER A CA 1
ATOM 664 C C . SER A 1 86 ? 3.043 -13.883 1.333 1.00 93.25 86 SER A C 1
ATOM 666 O O . SER A 1 86 ? 2.706 -15.061 1.258 1.00 93.25 86 SER A O 1
ATOM 668 N N . ALA A 1 87 ? 2.508 -12.920 0.575 1.00 86.06 87 ALA A N 1
ATOM 669 C CA . ALA A 1 87 ? 1.484 -13.129 -0.452 1.00 86.06 87 ALA A CA 1
ATOM 670 C C . ALA A 1 87 ? 2.055 -13.546 -1.815 1.00 86.06 87 ALA A C 1
ATOM 672 O O . ALA A 1 87 ? 3.224 -13.186 -2.121 1.00 86.06 87 ALA A O 1
#

Solvent-accessible surface area (backbone atoms only — not comparable to full-atom values): 4773 Å² total; per-residue (Å²): 137,91,62,86,76,72,78,40,68,48,77,48,71,43,96,90,48,86,33,16,31,30,33,27,33,48,73,43,98,92,44,93,54,39,67,47,43,44,51,74,94,42,35,62,31,42,33,69,64,30,12,63,76,68,76,39,71,55,28,49,38,24,40,72,84,12,43,38,33,31,9,55,38,65,68,39,20,50,49,52,52,54,54,35,72,77,101

pLDDT: mean 95.7, std 5.68, range [63.81, 98.81]

Nearest PDB structures (foldseek):
  2nwv-assembly1_A-2  TM=4.236E-01  e=2.453E+00  Trichormus variabilis
  8iah-assembly1_2  TM=4.192E-01  e=2.453E+00  Sus scrofa

Sequence (87 aa):
MKIDPVLKYVIYQDDRNDNWRVQAVAVSPDKFKSRKALPSHWRGLTDDHLSQVAGISGCVFVHSSGFIGGNKTYEGALAMARASLSA

Foldseek 3Di:
DDDPPDDAWDWDADPVDQKIKIFGPAPDPPDPHGPFFFDQQQAPDAAPVSCVSLVAHAWGGAHNRRRMTIGNDSVSSVSSVVSSVVD

Secondary structure (DSSP, 8-state):
---SSPP-EEEEE-TTSS-EEEEEPBSSTT---BSSPPPGGGTT-BHHHHHHHHT-TTEEEE-TTSSEEEESSHHHHHHHHHHHHH-

InterPro domains:
  IPR003226 MYG1 exonuclease [PF03690] (2-85)
  IPR003226 MYG1 exonuclease [PTHR11215] (1-86)

Organism: Tanacetum cinerariifolium (NCBI:txid118510)

Mean predicted aligned error: 2.9 Å

Radius of gyration: 12.35 Å; Cα contacts (8 Å, |Δi|>4): 176; chains: 1; bounding box: 38×29×27 Å